Protein AF-A0A383ADQ6-F1 (afdb_monomer_lite)

Organism: NCBI:txid408172

Sequence (90 aa):
VIVWFPVERTVDREFNSEKECWDYYENDQLAEKKWGSQTLDHQGNRPDKNFHFKMDWNEYPIRTYKGKDKGFRSQIWLSCERKYPKIFNN

Foldseek 3Di:
DDDDDDDDDDDPDDDPDQVVVVCVCPVVVVVCVVQNAWDADPVRHHDDQPRPQDDPPDSRHWIWHADPDPDPVSIDTDGNDDPDDDPPDD

pLDDT: mean 82.68, std 15.56, range [38.09, 96.44]

Secondary structure (DSSP, 8-state):
---------------SSHHHHHHHHHGGGHHHHHH-EEPP-TTSPPP-TT-S-S-TT-SSPPEEEE-SSSSGGGEEEE----S-SSSS--

Structure (mmCIF, N/CA/C/O backbone):
data_AF-A0A383ADQ6-F1
#
_entry.id   AF-A0A383ADQ6-F1
#
loop_
_atom_site.group_PDB
_atom_site.id
_atom_site.type_symbol
_atom_site.label_atom_id
_atom_site.label_alt_id
_atom_site.label_comp_id
_atom_site.label_asym_id
_atom_site.label_entity_id
_atom_site.label_seq_id
_atom_site.pdbx_PDB_ins_code
_atom_site.Cartn_x
_atom_site.Cartn_y
_atom_site.Cartn_z
_atom_site.occupancy
_atom_site.B_iso_or_equiv
_atom_site.auth_seq_id
_atom_site.auth_comp_id
_atom_site.auth_asym_id
_atom_site.auth_atom_id
_atom_site.pdbx_PDB_model_num
ATOM 1 N N . VAL A 1 1 ? 23.224 19.322 -3.274 1.00 49.56 1 VAL A N 1
ATOM 2 C CA . VAL A 1 1 ? 22.045 18.525 -2.860 1.00 49.56 1 VAL A CA 1
ATOM 3 C C . VAL A 1 1 ? 20.979 18.714 -3.919 1.00 49.56 1 VAL A C 1
ATOM 5 O O . VAL A 1 1 ? 20.664 19.856 -4.221 1.00 49.56 1 VAL A O 1
ATOM 8 N N . ILE A 1 2 ? 20.504 17.634 -4.537 1.00 46.03 2 ILE A N 1
ATOM 9 C CA . ILE A 1 2 ? 19.386 17.680 -5.487 1.00 46.03 2 ILE A CA 1
ATOM 10 C C . ILE A 1 2 ? 18.148 17.252 -4.708 1.00 46.03 2 ILE A C 1
ATOM 12 O O . ILE A 1 2 ? 18.108 16.135 -4.197 1.00 46.03 2 ILE A O 1
ATOM 16 N N . VAL A 1 3 ? 17.162 18.137 -4.598 1.00 54.28 3 VAL A N 1
ATOM 17 C CA . VAL A 1 3 ? 15.828 17.773 -4.119 1.00 54.28 3 VAL A CA 1
ATOM 18 C C . VAL A 1 3 ? 15.046 17.342 -5.350 1.00 54.28 3 VAL A C 1
ATOM 20 O O . VAL A 1 3 ? 14.768 18.154 -6.231 1.00 54.28 3 VAL A O 1
ATOM 23 N N . TRP A 1 4 ? 14.759 16.048 -5.453 1.00 57.16 4 TRP A N 1
ATOM 24 C CA . TRP A 1 4 ? 13.783 15.573 -6.424 1.00 57.16 4 TRP A CA 1
ATOM 25 C C . TRP A 1 4 ? 12.392 16.058 -6.003 1.00 57.16 4 TRP A C 1
ATOM 27 O O . TRP A 1 4 ? 12.120 16.162 -4.811 1.00 57.16 4 TRP A O 1
ATOM 37 N N . PHE A 1 5 ? 11.587 16.416 -7.007 1.00 62.69 5 PHE A N 1
ATOM 38 C CA . PHE A 1 5 ? 10.241 17.002 -6.962 1.00 62.69 5 PHE A CA 1
ATOM 39 C C . PHE A 1 5 ? 9.409 16.719 -5.693 1.00 62.69 5 PHE A C 1
ATOM 41 O O . PHE A 1 5 ? 9.465 15.611 -5.160 1.00 62.69 5 PHE A O 1
ATOM 48 N N . PRO A 1 6 ? 8.582 17.682 -5.240 1.00 70.12 6 PRO A N 1
ATOM 49 C CA . PRO A 1 6 ? 7.769 17.513 -4.041 1.00 70.12 6 PRO A CA 1
ATOM 50 C C . PRO A 1 6 ? 6.877 16.270 -4.142 1.00 70.12 6 PRO A C 1
ATOM 52 O O . PRO A 1 6 ? 6.291 15.992 -5.188 1.00 70.12 6 PRO A O 1
ATOM 55 N N . VAL A 1 7 ? 6.774 15.530 -3.037 1.00 73.19 7 VAL A N 1
ATOM 56 C CA . VAL A 1 7 ? 5.836 14.412 -2.911 1.00 73.19 7 VAL A CA 1
ATOM 57 C C . VAL A 1 7 ? 4.418 14.981 -2.886 1.00 73.19 7 VAL A C 1
ATOM 59 O O . VAL A 1 7 ? 4.043 15.673 -1.940 1.00 73.19 7 VAL A O 1
ATOM 62 N N . GLU A 1 8 ? 3.623 14.685 -3.911 1.00 80.06 8 GLU A N 1
ATOM 63 C CA . GLU A 1 8 ? 2.197 15.018 -3.943 1.00 80.06 8 GLU A CA 1
ATOM 64 C C . GLU A 1 8 ? 1.422 13.995 -3.100 1.00 80.06 8 GLU A C 1
ATOM 66 O O . GLU A 1 8 ? 1.315 12.822 -3.460 1.00 80.06 8 GLU A O 1
ATOM 71 N N . ARG A 1 9 ? 0.899 14.426 -1.945 1.00 82.56 9 ARG A N 1
ATOM 72 C CA . ARG A 1 9 ? 0.080 13.583 -1.061 1.00 82.56 9 ARG A CA 1
ATOM 73 C C . ARG A 1 9 ? -1.393 13.802 -1.371 1.00 82.56 9 ARG A C 1
ATOM 75 O O . ARG A 1 9 ? -1.872 14.931 -1.346 1.00 82.56 9 ARG A O 1
ATOM 82 N N . THR A 1 10 ? -2.110 12.717 -1.630 1.00 86.19 10 THR A N 1
ATOM 83 C CA . THR A 1 10 ? -3.549 12.736 -1.905 1.00 86.19 10 THR A CA 1
ATOM 84 C C . THR A 1 10 ? -4.249 11.667 -1.076 1.00 86.19 10 THR A C 1
ATOM 86 O O . THR A 1 10 ? -3.675 10.619 -0.783 1.00 86.19 10 THR A O 1
ATOM 89 N N . VAL A 1 11 ? -5.487 11.948 -0.670 1.00 90.06 11 VAL A N 1
ATOM 90 C CA . VAL A 1 11 ? -6.347 10.971 0.005 1.00 90.06 11 VAL A CA 1
ATOM 91 C 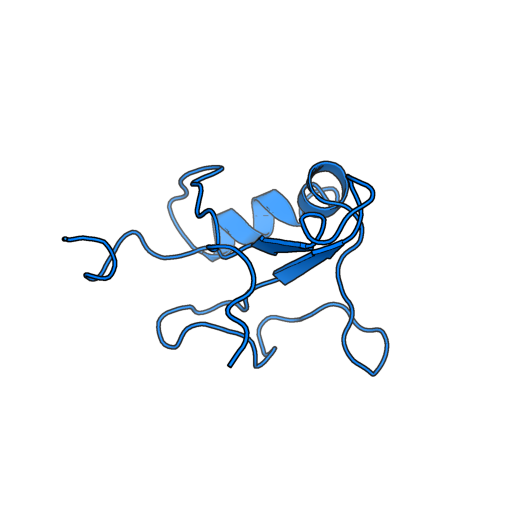C . VAL A 1 11 ? -7.174 10.269 -1.066 1.00 90.06 11 VAL A C 1
ATOM 93 O O . VAL A 1 11 ? -8.0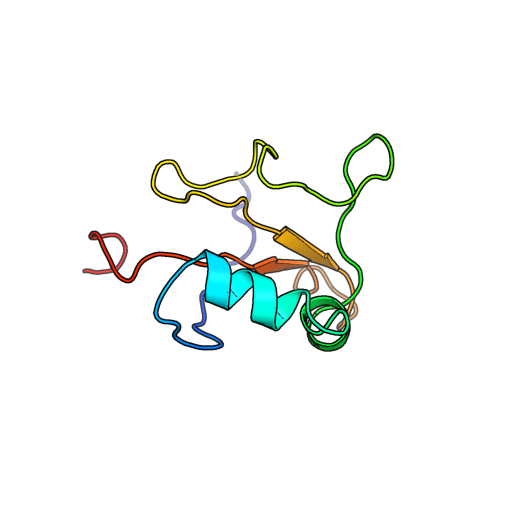36 10.895 -1.675 1.00 90.06 11 VAL A O 1
ATOM 96 N N . ASP A 1 12 ? -6.918 8.980 -1.302 1.00 92.00 12 ASP A N 1
ATOM 97 C CA . ASP A 1 12 ? -7.745 8.178 -2.219 1.00 92.00 12 ASP A CA 1
ATOM 98 C C . ASP A 1 12 ? -9.108 7.846 -1.591 1.00 92.00 12 ASP A C 1
ATOM 100 O O . ASP A 1 12 ? -10.138 7.943 -2.257 1.00 92.00 12 ASP A O 1
ATOM 104 N N . ARG A 1 13 ? -9.119 7.470 -0.300 1.00 93.38 13 ARG A N 1
ATOM 105 C CA . ARG A 1 13 ? -10.325 7.069 0.438 1.00 93.38 13 ARG A CA 1
ATOM 106 C C . ARG A 1 13 ? -10.112 7.085 1.957 1.00 93.38 13 ARG A C 1
ATOM 108 O O . ARG A 1 13 ? -9.026 6.757 2.428 1.00 93.38 13 ARG A O 1
ATOM 115 N N . GLU A 1 14 ? -11.163 7.414 2.712 1.00 93.56 14 GLU A N 1
ATOM 116 C CA . GLU A 1 14 ? -11.203 7.277 4.177 1.00 93.56 14 GLU A CA 1
ATOM 117 C C . GLU A 1 14 ? -11.807 5.922 4.604 1.00 93.56 14 GLU A C 1
ATOM 119 O O . GLU A 1 14 ? -12.715 5.401 3.951 1.00 93.56 14 GLU A O 1
ATOM 124 N N . PHE A 1 15 ? -11.307 5.370 5.714 1.00 94.25 15 PHE A N 1
ATOM 125 C CA . PHE A 1 15 ? -11.717 4.085 6.299 1.00 94.25 15 PHE A CA 1
ATOM 126 C C . PHE A 1 15 ? -11.829 4.200 7.824 1.00 94.25 15 PHE A C 1
ATOM 128 O O . PHE A 1 15 ? -11.280 5.133 8.414 1.00 94.25 15 PHE A O 1
ATOM 135 N N . ASN A 1 16 ? -12.483 3.232 8.475 1.00 93.62 16 ASN A N 1
ATOM 136 C CA . ASN A 1 16 ? -12.633 3.234 9.935 1.00 93.62 16 ASN A CA 1
ATOM 137 C C . ASN A 1 16 ? -11.431 2.609 10.661 1.00 93.62 16 ASN A C 1
ATOM 139 O O . ASN A 1 16 ? -11.267 2.808 11.864 1.00 93.62 16 ASN A O 1
ATOM 143 N N . SER A 1 17 ? -10.584 1.846 9.959 1.00 92.56 17 SER A N 1
ATOM 144 C CA . SER A 1 17 ? -9.358 1.258 10.516 1.00 92.56 17 SER A CA 1
ATOM 145 C C . SER A 1 17 ? -8.279 1.026 9.453 1.00 92.56 17 SER A C 1
ATOM 147 O O . SER A 1 17 ? -8.578 0.915 8.262 1.00 92.56 17 SER A O 1
ATOM 149 N N . GLU A 1 18 ? -7.019 0.892 9.885 1.00 91.75 18 GLU A N 1
ATOM 150 C CA . GLU A 1 18 ? -5.907 0.532 8.989 1.00 91.75 18 GLU A CA 1
ATOM 151 C C . GLU A 1 18 ? -6.130 -0.838 8.339 1.00 91.75 18 GLU A C 1
ATOM 153 O O . GLU A 1 18 ? -5.864 -1.007 7.151 1.00 91.75 18 GLU A O 1
ATOM 158 N N . LYS A 1 19 ? -6.667 -1.802 9.099 1.00 93.25 19 LYS A N 1
ATOM 159 C CA . LYS A 1 19 ? -6.971 -3.141 8.590 1.00 93.25 19 LYS A CA 1
ATOM 160 C C . LYS A 1 19 ? -7.996 -3.087 7.457 1.00 93.25 19 LYS A C 1
ATOM 162 O O . LYS A 1 19 ? -7.761 -3.684 6.416 1.00 93.25 19 LYS A O 1
ATOM 167 N N . GLU A 1 20 ? -9.098 -2.362 7.646 1.00 95.44 20 GLU A N 1
ATOM 168 C CA . GLU A 1 20 ? -10.144 -2.212 6.623 1.00 95.44 20 GLU A CA 1
ATOM 169 C C . GLU A 1 20 ? -9.587 -1.581 5.337 1.00 95.44 20 GLU A C 1
ATOM 171 O O . GLU A 1 20 ? -9.891 -2.034 4.236 1.00 95.44 20 GLU A O 1
ATOM 176 N N . CYS A 1 21 ? -8.721 -0.576 5.481 1.00 95.19 21 CYS A N 1
ATOM 177 C CA . CYS A 1 21 ? -8.029 0.045 4.358 1.00 95.19 21 CYS A CA 1
ATOM 178 C C . CYS A 1 21 ? -7.160 -0.965 3.587 1.00 95.19 21 CYS A C 1
ATOM 180 O O . CYS A 1 21 ? -7.262 -1.053 2.363 1.00 95.19 21 CYS A O 1
ATOM 182 N N . TRP A 1 22 ? -6.349 -1.772 4.280 1.00 94.06 22 TRP A N 1
ATOM 183 C CA . TRP A 1 22 ? -5.528 -2.791 3.620 1.00 94.06 22 TRP A CA 1
ATOM 184 C C . TRP A 1 22 ? -6.354 -3.907 2.997 1.00 94.06 22 TRP A C 1
ATOM 186 O O . TRP A 1 22 ? -6.098 -4.264 1.851 1.00 94.06 22 TRP A O 1
ATOM 196 N N . ASP A 1 23 ? -7.364 -4.416 3.702 1.00 95.00 23 ASP A N 1
ATOM 197 C CA . ASP A 1 23 ? -8.268 -5.435 3.169 1.00 95.00 23 ASP A CA 1
ATOM 198 C C . ASP A 1 23 ? -8.912 -4.948 1.857 1.00 95.00 23 ASP A C 1
ATOM 200 O O . ASP A 1 23 ? -8.973 -5.699 0.888 1.00 95.00 23 ASP A O 1
ATOM 204 N N . TYR A 1 24 ? -9.323 -3.676 1.783 1.00 96.44 24 TYR A N 1
ATOM 205 C CA . TYR A 1 24 ? -9.912 -3.087 0.577 1.00 96.44 24 TYR A CA 1
ATOM 206 C C . TYR A 1 24 ? -8.955 -3.068 -0.624 1.00 96.44 24 TYR A C 1
ATOM 208 O O . TYR A 1 24 ? -9.364 -3.373 -1.745 1.00 96.44 24 TYR A O 1
ATOM 216 N N . TYR A 1 25 ? -7.691 -2.700 -0.412 1.00 95.50 25 TYR A N 1
ATOM 217 C CA . TYR A 1 25 ? -6.706 -2.589 -1.492 1.00 95.50 25 TYR A CA 1
ATOM 218 C C . TYR A 1 25 ? -6.077 -3.920 -1.905 1.00 95.50 25 TYR A C 1
ATOM 220 O O . TYR A 1 25 ? -5.684 -4.071 -3.066 1.00 95.50 25 TYR A O 1
ATOM 228 N N . GLU A 1 26 ? -5.987 -4.870 -0.976 1.00 92.38 26 GLU A N 1
ATOM 229 C CA . GLU A 1 26 ? -5.513 -6.226 -1.250 1.00 92.38 26 GLU A CA 1
ATOM 230 C C . GLU A 1 26 ? -6.598 -7.098 -1.877 1.00 92.38 26 GLU A C 1
ATOM 232 O O . GLU A 1 26 ? -6.274 -8.007 -2.647 1.00 92.38 26 GLU A O 1
ATOM 237 N N . ASN A 1 27 ? -7.875 -6.806 -1.606 1.00 95.00 27 ASN A N 1
ATOM 238 C CA . ASN A 1 27 ? -8.979 -7.502 -2.247 1.00 95.00 27 ASN A CA 1
ATOM 239 C C . ASN A 1 27 ? -8.890 -7.353 -3.772 1.00 95.00 27 ASN A C 1
ATOM 241 O O . ASN A 1 27 ? -8.795 -6.247 -4.309 1.00 95.00 27 ASN A O 1
ATOM 245 N N . ASP A 1 28 ? -8.881 -8.492 -4.466 1.00 92.94 28 ASP A N 1
ATOM 246 C CA . ASP A 1 28 ? -8.691 -8.588 -5.914 1.00 92.94 28 ASP A CA 1
ATOM 247 C C . ASP A 1 28 ? -7.482 -7.802 -6.460 1.00 92.94 28 ASP A C 1
ATOM 249 O O . ASP A 1 28 ? -7.505 -7.368 -7.619 1.00 92.94 28 ASP A O 1
ATOM 253 N N . GLN A 1 29 ? -6.438 -7.596 -5.644 1.00 92.00 29 GLN A N 1
ATOM 254 C CA . GLN A 1 29 ? -5.244 -6.813 -5.996 1.00 92.00 29 GLN A CA 1
ATOM 255 C C . GLN A 1 29 ? -5.590 -5.416 -6.546 1.00 92.00 29 GLN A C 1
ATOM 257 O O . GLN A 1 29 ? -5.002 -4.936 -7.522 1.00 92.00 29 GLN A O 1
ATOM 262 N N . LEU A 1 30 ? -6.582 -4.753 -5.943 1.00 94.56 30 LEU A N 1
ATOM 263 C CA . LEU A 1 30 ? -7.078 -3.456 -6.397 1.00 94.56 30 LEU A CA 1
ATOM 264 C C . LEU A 1 30 ? -5.973 -2.396 -6.474 1.00 94.56 30 LEU A C 1
ATOM 266 O O . LEU A 1 30 ? -5.928 -1.640 -7.446 1.00 94.56 30 LEU A O 1
ATOM 270 N N . ALA A 1 31 ? -5.071 -2.342 -5.492 1.00 92.50 31 ALA A N 1
ATOM 271 C CA . ALA A 1 31 ? -3.962 -1.394 -5.526 1.00 92.50 31 ALA A CA 1
ATOM 272 C C . ALA A 1 31 ? -3.045 -1.607 -6.738 1.00 92.50 31 ALA A C 1
ATOM 274 O O . ALA A 1 31 ? -2.639 -0.632 -7.369 1.00 92.50 31 ALA A O 1
ATOM 275 N N . GLU A 1 32 ? -2.794 -2.858 -7.132 1.00 92.31 32 GLU A N 1
ATOM 276 C CA . GLU A 1 32 ? -1.958 -3.137 -8.300 1.00 92.31 32 GLU A CA 1
ATOM 277 C C . GLU A 1 32 ? -2.655 -2.760 -9.610 1.00 92.31 32 GLU A C 1
ATOM 279 O O . GLU A 1 32 ? -2.049 -2.180 -10.512 1.00 92.31 32 GLU A O 1
ATOM 284 N N . LYS A 1 33 ? -3.973 -2.978 -9.690 1.00 91.88 33 LYS A N 1
ATOM 285 C CA . LYS A 1 33 ? -4.801 -2.495 -10.808 1.00 91.88 33 LYS A CA 1
ATOM 286 C C . LYS A 1 33 ? -4.820 -0.964 -10.892 1.00 91.88 33 LYS A C 1
ATOM 288 O O . LYS A 1 33 ? -4.874 -0.399 -11.988 1.00 91.88 33 LYS A O 1
ATOM 293 N N . LYS A 1 34 ? -4.792 -0.273 -9.747 1.00 90.06 34 LYS A N 1
ATOM 294 C CA . LYS A 1 34 ? -4.803 1.195 -9.682 1.00 90.06 34 LYS A CA 1
ATOM 295 C C . LYS A 1 34 ? -3.445 1.812 -10.007 1.00 90.06 34 LYS A C 1
ATOM 297 O O . LYS A 1 34 ? -3.419 2.778 -10.773 1.00 90.06 34 LYS A O 1
ATOM 302 N N . TRP A 1 35 ? -2.359 1.270 -9.455 1.00 89.56 35 TRP A N 1
ATOM 303 C CA . TRP A 1 35 ? -1.050 1.934 -9.381 1.00 89.56 35 TRP A CA 1
ATOM 304 C C . TRP A 1 35 ? 0.124 1.135 -9.972 1.00 89.56 35 TRP A C 1
ATOM 306 O O . TRP A 1 35 ? 1.248 1.636 -9.990 1.00 89.56 35 TRP A O 1
ATOM 316 N N . GLY A 1 36 ? -0.124 -0.058 -10.516 1.00 90.75 36 GLY A N 1
ATOM 317 C CA . GLY A 1 36 ? 0.889 -0.910 -11.143 1.00 90.75 36 GLY A CA 1
ATOM 318 C C . GLY A 1 36 ? 1.441 -1.980 -10.201 1.00 90.75 36 GLY A C 1
ATOM 319 O O . GLY A 1 36 ? 0.868 -2.271 -9.162 1.00 90.75 36 GLY A O 1
ATOM 320 N N . SER A 1 37 ? 2.561 -2.5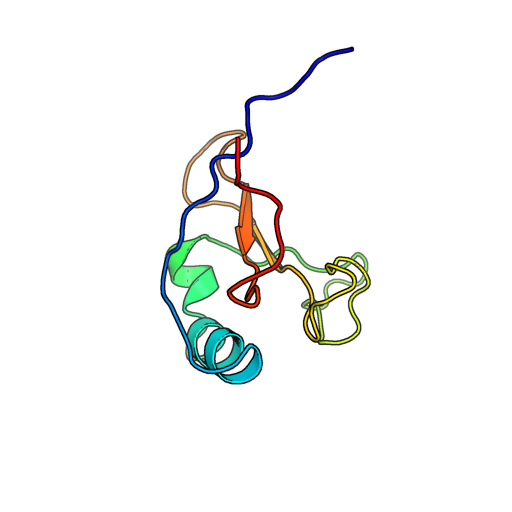99 -10.548 1.00 91.94 37 SER A N 1
ATOM 321 C CA . SER A 1 37 ? 3.089 -3.750 -9.812 1.00 91.94 37 SER A CA 1
ATOM 322 C C . SER A 1 37 ? 3.575 -3.380 -8.410 1.00 91.94 37 SER A C 1
ATOM 324 O O . SER A 1 37 ? 4.303 -2.395 -8.237 1.00 91.94 37 SER A O 1
ATOM 326 N N . GLN A 1 38 ? 3.239 -4.205 -7.415 1.00 93.88 38 GLN A N 1
ATOM 327 C CA . GLN A 1 38 ? 3.796 -4.096 -6.069 1.00 93.88 38 GLN A CA 1
ATOM 328 C C . GLN A 1 38 ? 5.319 -4.277 -6.110 1.00 93.88 38 GLN A C 1
ATOM 330 O O . GLN A 1 38 ? 5.844 -5.223 -6.697 1.00 93.88 38 GLN A O 1
ATOM 335 N N . THR A 1 39 ? 6.045 -3.386 -5.439 1.00 92.94 39 THR A N 1
ATOM 336 C CA . THR A 1 39 ? 7.477 -3.574 -5.197 1.00 92.94 39 THR A CA 1
ATOM 337 C C . THR A 1 39 ? 7.656 -4.671 -4.158 1.00 92.94 39 THR A C 1
ATOM 339 O O . THR A 1 39 ? 7.090 -4.589 -3.064 1.00 92.94 39 THR A O 1
ATOM 342 N N . LEU A 1 40 ? 8.430 -5.686 -4.527 1.00 94.12 40 LEU A N 1
ATOM 343 C CA . LEU A 1 40 ? 8.778 -6.820 -3.680 1.00 94.12 40 LEU A CA 1
ATOM 344 C C . LEU A 1 40 ? 10.015 -6.498 -2.832 1.00 94.12 40 LEU A C 1
ATOM 346 O O . LEU A 1 40 ? 10.770 -5.572 -3.148 1.00 94.12 40 LEU A O 1
ATOM 350 N N . ASP A 1 41 ? 10.216 -7.260 -1.761 1.00 90.06 41 ASP A N 1
ATOM 351 C CA . ASP A 1 41 ? 11.464 -7.239 -1.003 1.00 90.06 41 ASP A CA 1
ATOM 352 C C . ASP A 1 41 ? 12.632 -7.824 -1.825 1.00 90.06 41 ASP A C 1
ATOM 354 O O . ASP A 1 41 ? 12.474 -8.267 -2.967 1.00 90.06 41 ASP A O 1
ATOM 358 N N . HIS A 1 42 ? 13.838 -7.819 -1.253 1.00 90.06 42 HIS A N 1
ATOM 359 C CA . HIS A 1 42 ? 15.020 -8.326 -1.952 1.00 90.06 42 HIS A CA 1
ATOM 360 C C . HIS A 1 42 ? 15.006 -9.850 -2.163 1.00 90.06 42 HIS A C 1
ATOM 362 O O . HIS A 1 42 ? 15.802 -10.355 -2.953 1.00 90.06 42 HIS A O 1
ATOM 368 N N . GLN A 1 43 ? 14.121 -10.573 -1.475 1.00 93.50 43 GLN A N 1
ATOM 369 C CA . GLN A 1 43 ? 13.884 -12.002 -1.648 1.00 93.50 43 GLN A CA 1
ATOM 370 C C . GLN A 1 43 ? 12.729 -12.303 -2.615 1.00 93.50 43 GLN A C 1
ATOM 372 O O . GLN A 1 43 ? 12.447 -13.471 -2.875 1.00 93.50 43 GLN A O 1
ATOM 377 N N . GLY A 1 44 ? 12.075 -11.282 -3.174 1.00 94.19 44 GLY A N 1
ATOM 378 C CA . GLY A 1 44 ? 10.943 -11.448 -4.080 1.00 94.19 44 GLY A CA 1
ATOM 379 C C . GLY A 1 44 ? 9.605 -11.704 -3.381 1.00 94.19 44 GLY A C 1
ATOM 380 O O . GLY A 1 44 ? 8.657 -12.127 -4.041 1.00 94.19 44 GLY A O 1
ATOM 381 N N . ASN A 1 45 ? 9.483 -11.433 -2.080 1.00 93.19 45 ASN A N 1
ATOM 382 C CA . ASN A 1 45 ? 8.212 -11.526 -1.364 1.00 93.19 45 ASN A CA 1
ATOM 383 C C . ASN A 1 45 ? 7.478 -10.185 -1.344 1.00 93.19 45 ASN A C 1
ATOM 385 O O . ASN A 1 45 ? 8.070 -9.104 -1.410 1.00 93.19 45 ASN A O 1
ATOM 389 N N . ARG A 1 46 ? 6.151 -10.249 -1.217 1.00 91.69 46 ARG A N 1
ATOM 390 C CA . ARG A 1 46 ? 5.335 -9.056 -0.965 1.00 91.69 46 ARG A CA 1
ATOM 391 C C . ARG A 1 46 ? 5.589 -8.565 0.467 1.00 91.69 46 ARG A C 1
ATOM 393 O O . ARG A 1 46 ? 5.689 -9.405 1.360 1.00 91.69 46 ARG A O 1
ATOM 400 N N . PRO A 1 47 ? 5.633 -7.241 0.706 1.00 91.62 47 PRO A N 1
ATOM 401 C CA . PRO A 1 47 ? 5.712 -6.698 2.056 1.00 91.62 47 PRO A CA 1
ATOM 402 C C . PRO A 1 47 ? 4.573 -7.224 2.935 1.00 91.62 47 PRO A C 1
ATOM 404 O O . PRO A 1 47 ? 3.396 -7.043 2.615 1.00 91.62 47 PRO A O 1
ATOM 407 N N . ASP A 1 48 ? 4.929 -7.875 4.038 1.00 89.25 48 ASP A N 1
ATOM 408 C CA . ASP A 1 48 ? 3.986 -8.324 5.056 1.00 89.25 48 ASP A CA 1
ATOM 409 C C . ASP A 1 48 ? 3.804 -7.253 6.142 1.00 89.25 48 ASP A C 1
ATOM 411 O O . ASP A 1 48 ? 4.430 -6.196 6.115 1.00 89.25 48 ASP A O 1
ATOM 415 N N . LYS A 1 49 ? 2.965 -7.522 7.144 1.00 87.31 49 LYS A N 1
ATOM 416 C CA . LYS A 1 49 ? 2.724 -6.590 8.259 1.00 87.31 49 LYS A CA 1
ATOM 417 C C . LYS A 1 49 ? 4.004 -6.193 9.022 1.00 87.31 49 LYS A C 1
ATOM 419 O O . LYS A 1 49 ? 4.039 -5.130 9.636 1.00 87.31 49 LYS A O 1
ATOM 424 N N . ASN A 1 50 ? 5.043 -7.026 8.992 1.00 88.62 50 ASN A N 1
ATOM 425 C CA . ASN A 1 50 ? 6.292 -6.812 9.719 1.00 88.62 50 ASN A CA 1
ATOM 426 C C . ASN A 1 50 ? 7.334 -6.043 8.900 1.00 88.62 50 ASN A C 1
ATOM 428 O O . ASN A 1 50 ? 8.436 -5.792 9.394 1.00 88.62 50 ASN A O 1
ATOM 432 N N . PHE A 1 51 ? 7.007 -5.649 7.669 1.00 91.44 51 PHE A N 1
ATOM 433 C CA . PHE A 1 51 ? 7.921 -4.894 6.834 1.00 91.44 51 PHE A CA 1
ATOM 434 C C . PHE A 1 51 ? 8.315 -3.568 7.505 1.00 91.44 51 PHE A C 1
ATOM 436 O O . PHE A 1 51 ? 7.485 -2.807 8.002 1.00 91.44 51 PHE A O 1
ATOM 443 N N . HIS A 1 52 ? 9.619 -3.299 7.530 1.00 89.38 52 HIS A N 1
ATOM 444 C CA . HIS A 1 52 ? 10.210 -2.203 8.302 1.00 89.38 52 HIS A CA 1
ATOM 445 C C . HIS A 1 52 ? 9.841 -0.807 7.781 1.00 89.38 52 HIS A C 1
ATOM 447 O O . HIS A 1 52 ? 9.912 0.162 8.532 1.00 89.38 52 HIS A O 1
ATOM 453 N N . PHE A 1 53 ? 9.469 -0.683 6.503 1.00 91.69 53 PHE A N 1
ATOM 454 C CA . PHE A 1 53 ? 9.107 0.596 5.898 1.00 91.69 53 PHE A CA 1
ATOM 455 C C . PHE A 1 53 ? 7.690 1.000 6.317 1.00 91.69 53 PHE A C 1
ATOM 457 O O . PHE A 1 53 ? 6.713 0.769 5.605 1.00 91.69 53 PHE A O 1
ATOM 464 N N . LYS A 1 54 ? 7.577 1.574 7.514 1.00 88.88 54 LYS A N 1
ATOM 465 C CA . LYS A 1 54 ? 6.323 2.006 8.132 1.00 88.88 54 LYS A CA 1
ATOM 466 C C . LYS A 1 54 ? 6.527 3.293 8.924 1.00 88.88 54 LYS A C 1
ATOM 468 O O . LYS A 1 54 ? 7.646 3.604 9.318 1.00 88.88 54 LYS A O 1
ATOM 473 N N . MET A 1 55 ? 5.442 4.020 9.168 1.00 85.44 55 MET A N 1
ATOM 474 C CA . MET A 1 55 ? 5.455 5.127 10.128 1.00 85.44 55 MET A CA 1
ATOM 475 C C . MET A 1 55 ? 5.358 4.577 11.555 1.00 85.44 55 MET A C 1
ATOM 477 O O . MET A 1 55 ? 4.683 3.570 11.768 1.00 85.44 55 MET A O 1
ATOM 481 N N . ASP A 1 56 ? 5.955 5.263 12.531 1.00 84.62 56 ASP A N 1
ATOM 482 C CA . ASP A 1 56 ? 5.988 4.821 13.938 1.00 84.62 56 ASP A CA 1
ATOM 483 C C . ASP A 1 56 ? 4.594 4.614 14.554 1.00 84.62 56 ASP A C 1
ATOM 485 O O . ASP A 1 56 ? 4.413 3.792 15.449 1.00 84.62 56 ASP A O 1
ATOM 489 N N . TRP A 1 57 ? 3.596 5.354 14.068 1.00 85.25 57 TRP A N 1
ATOM 490 C CA . TRP A 1 57 ? 2.211 5.294 14.542 1.00 85.25 57 TRP A CA 1
ATOM 491 C C . TRP A 1 57 ? 1.294 4.386 13.709 1.00 85.25 57 TRP A C 1
ATOM 493 O O . TRP A 1 57 ? 0.107 4.294 14.029 1.00 85.25 57 TRP A O 1
ATOM 503 N N . ASN A 1 58 ? 1.814 3.728 12.666 1.00 86.44 58 ASN A N 1
ATOM 504 C CA . ASN A 1 58 ? 1.048 2.796 11.841 1.00 86.44 58 ASN A CA 1
ATOM 505 C C . ASN A 1 58 ? 1.311 1.348 12.275 1.00 86.44 58 ASN A C 1
ATOM 507 O O . ASN A 1 58 ? 2.440 0.937 12.555 1.00 86.44 58 ASN A O 1
ATOM 511 N N . GLU A 1 59 ? 0.253 0.547 12.284 1.00 90.56 59 GLU A N 1
ATOM 512 C CA . GLU A 1 59 ? 0.328 -0.889 12.536 1.00 90.56 59 GLU A CA 1
ATOM 513 C C . GLU A 1 59 ? 0.832 -1.655 11.301 1.00 90.56 59 GLU A C 1
ATOM 515 O O . GLU A 1 59 ? 1.486 -2.691 11.436 1.00 90.56 59 GLU A O 1
ATOM 520 N N . TYR A 1 60 ? 0.561 -1.126 10.107 1.00 92.06 60 TYR A N 1
ATOM 521 C CA . TYR A 1 60 ? 0.906 -1.731 8.822 1.00 92.06 60 TYR A CA 1
ATOM 522 C C . TYR A 1 60 ? 1.939 -0.902 8.038 1.00 92.06 60 TYR A C 1
ATOM 524 O O . TYR A 1 60 ? 1.987 0.327 8.174 1.00 92.06 60 TYR A O 1
ATOM 532 N N . PRO A 1 61 ? 2.758 -1.541 7.184 1.00 9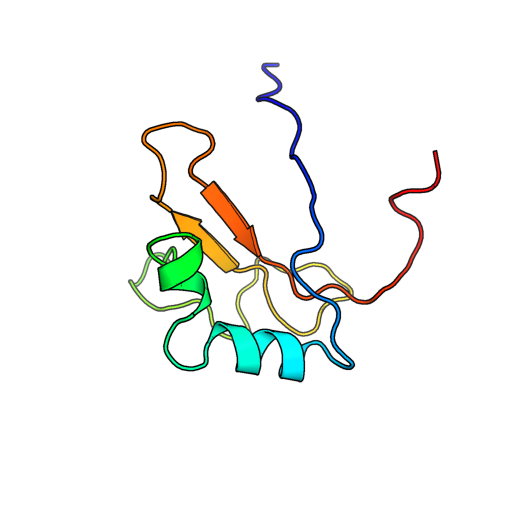3.19 61 PRO A N 1
ATOM 533 C CA . PRO A 1 61 ? 3.778 -0.846 6.407 1.00 93.19 61 PR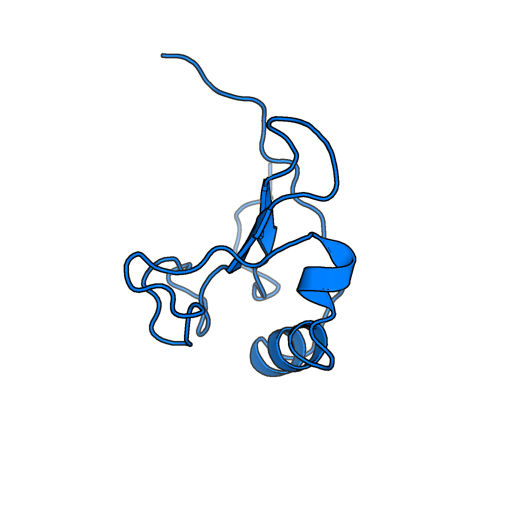O A CA 1
ATOM 534 C C . PRO A 1 61 ? 3.209 -0.026 5.258 1.00 93.19 61 PRO A C 1
ATOM 536 O O . PRO A 1 61 ? 2.114 -0.275 4.764 1.00 93.19 61 PRO A O 1
ATOM 539 N N . ILE A 1 62 ? 4.016 0.910 4.773 1.00 93.38 62 ILE A N 1
ATOM 540 C CA . ILE A 1 62 ? 3.789 1.588 3.502 1.00 93.38 62 ILE A CA 1
ATOM 541 C C . ILE A 1 62 ? 4.097 0.597 2.377 1.00 93.38 62 ILE A C 1
ATOM 543 O O . ILE A 1 62 ? 5.162 -0.027 2.351 1.00 93.38 62 ILE A O 1
ATOM 547 N N . ARG A 1 63 ? 3.191 0.481 1.405 1.00 93.50 63 ARG A N 1
ATOM 548 C CA . ARG A 1 63 ? 3.424 -0.307 0.190 1.00 93.50 63 ARG A CA 1
ATOM 549 C C . ARG A 1 63 ? 3.792 0.598 -0.968 1.00 93.50 63 ARG A C 1
ATOM 551 O O . ARG A 1 63 ? 3.199 1.658 -1.147 1.00 93.50 63 ARG A O 1
ATOM 558 N N . THR A 1 64 ? 4.770 0.176 -1.765 1.00 93.00 64 THR A N 1
ATOM 559 C CA . THR A 1 64 ? 5.210 0.940 -2.934 1.00 93.00 64 THR A CA 1
ATOM 560 C C . THR A 1 64 ? 4.862 0.221 -4.230 1.00 93.00 64 THR A C 1
ATOM 562 O O . THR A 1 64 ? 5.128 -0.970 -4.374 1.00 93.00 64 THR A O 1
ATOM 565 N N . TYR A 1 65 ? 4.298 0.950 -5.187 1.00 92.06 65 TYR A N 1
ATOM 566 C CA . TYR A 1 65 ? 3.859 0.428 -6.482 1.00 92.06 65 TYR A CA 1
ATOM 567 C C . TYR A 1 65 ? 4.609 1.112 -7.621 1.00 92.06 65 TYR A C 1
ATOM 569 O O . TYR A 1 65 ? 5.038 2.261 -7.480 1.00 92.06 65 TYR A O 1
ATOM 577 N N . LYS A 1 66 ? 4.784 0.397 -8.736 1.00 88.62 66 LYS A N 1
ATOM 578 C CA . LYS A 1 66 ? 5.473 0.874 -9.939 1.00 88.62 66 LYS A CA 1
ATOM 579 C C . LYS A 1 66 ? 4.624 0.622 -11.181 1.00 88.62 66 LYS A C 1
ATOM 581 O O . LYS A 1 66 ? 4.227 -0.510 -11.436 1.00 88.62 66 LYS A O 1
ATOM 586 N N . GLY A 1 67 ? 4.499 1.633 -12.037 1.00 73.38 67 GLY A N 1
ATOM 587 C CA . GLY A 1 67 ? 4.324 1.374 -13.469 1.00 73.38 67 GLY A CA 1
ATOM 588 C C . GLY A 1 67 ? 2.922 1.529 -14.044 1.00 73.38 67 GLY A C 1
ATOM 589 O O . GLY A 1 67 ? 2.512 0.691 -14.843 1.00 73.38 67 GLY A O 1
ATOM 590 N N . LYS A 1 68 ? 2.228 2.631 -13.740 1.00 64.81 68 LYS A N 1
ATOM 591 C CA . LYS A 1 68 ? 1.116 3.063 -14.602 1.00 64.81 68 LYS A CA 1
ATOM 592 C C . LYS A 1 68 ? 1.529 4.066 -15.684 1.00 64.81 68 LYS A C 1
ATOM 594 O O . LYS A 1 68 ? 1.102 3.913 -16.822 1.00 64.81 68 LYS A O 1
ATOM 599 N N . ASP A 1 69 ? 2.439 4.991 -15.375 1.00 64.38 69 ASP A N 1
ATOM 600 C CA . ASP A 1 69 ? 2.965 5.968 -16.340 1.00 64.38 69 ASP A CA 1
ATOM 601 C C . ASP A 1 69 ? 4.472 5.796 -16.575 1.00 64.38 69 ASP A C 1
ATOM 603 O O . ASP A 1 69 ? 5.222 5.415 -15.678 1.00 64.38 69 ASP A O 1
ATOM 607 N N . LYS A 1 70 ? 4.950 6.076 -17.794 1.00 52.50 70 LYS A N 1
ATOM 608 C CA . LYS A 1 70 ? 6.386 6.043 -18.119 1.00 52.50 70 LYS A CA 1
ATOM 609 C C . LYS A 1 70 ? 7.072 7.289 -17.544 1.00 52.50 70 LYS A C 1
ATOM 611 O O . LYS A 1 70 ? 7.128 8.321 -18.202 1.00 52.50 70 LYS A O 1
ATOM 616 N N . GLY A 1 71 ? 7.601 7.210 -16.322 1.00 60.34 71 GLY A N 1
ATOM 617 C CA . GLY A 1 71 ? 8.411 8.291 -15.749 1.00 60.34 71 GLY A CA 1
ATOM 618 C C . GLY A 1 71 ? 8.760 8.127 -14.270 1.00 60.34 71 GLY A C 1
ATOM 619 O O . GLY A 1 71 ? 8.308 7.204 -13.600 1.00 60.34 71 GLY A O 1
ATOM 620 N N . PHE A 1 72 ? 9.549 9.059 -13.734 1.00 55.66 72 PHE A N 1
ATOM 621 C CA . PHE A 1 72 ? 9.954 9.099 -12.318 1.00 55.66 72 PHE A CA 1
ATOM 622 C C . PHE A 1 72 ? 8.784 9.335 -11.341 1.00 55.66 72 PHE A C 1
ATOM 624 O O . PHE A 1 72 ? 8.922 9.080 -10.151 1.00 55.66 72 PHE A O 1
ATOM 631 N N . ARG A 1 73 ? 7.621 9.783 -11.839 1.00 61.91 73 ARG A N 1
ATOM 632 C CA . ARG A 1 73 ? 6.361 9.908 -11.078 1.00 61.91 73 ARG A CA 1
ATOM 633 C C . ARG A 1 73 ? 5.550 8.607 -11.010 1.00 61.91 73 ARG A C 1
ATOM 635 O O . ARG A 1 73 ? 4.461 8.591 -10.458 1.00 61.91 73 ARG A O 1
ATOM 642 N N . SER A 1 74 ? 6.064 7.518 -11.580 1.00 74.31 74 SER A N 1
ATOM 643 C CA . SER A 1 74 ? 5.386 6.215 -11.608 1.00 74.31 74 SER A CA 1
ATOM 644 C C . SER A 1 74 ? 5.418 5.461 -10.283 1.00 74.31 74 SER A C 1
ATOM 646 O O . SER A 1 74 ? 4.808 4.395 -10.184 1.00 74.31 74 SER A O 1
ATOM 648 N N . GLN A 1 75 ? 6.155 5.980 -9.296 1.00 85.62 75 GLN A N 1
ATOM 649 C CA . GLN A 1 75 ? 6.249 5.377 -7.982 1.00 85.62 75 GLN A CA 1
ATOM 650 C C . GLN A 1 75 ? 5.168 5.947 -7.069 1.00 85.62 75 GLN A C 1
ATOM 652 O O . GLN A 1 75 ? 5.171 7.133 -6.750 1.00 85.62 75 GLN A O 1
ATOM 657 N N . ILE A 1 76 ? 4.273 5.074 -6.621 1.00 89.69 76 ILE A N 1
ATOM 658 C CA . ILE A 1 76 ? 3.210 5.413 -5.676 1.00 89.69 76 ILE A CA 1
ATOM 659 C C . ILE A 1 76 ? 3.546 4.805 -4.326 1.00 89.69 76 ILE A C 1
ATOM 661 O O . ILE A 1 76 ? 3.952 3.645 -4.249 1.00 89.69 76 ILE A O 1
ATOM 665 N N . TRP A 1 77 ? 3.396 5.591 -3.264 1.00 90.69 77 TRP A N 1
ATOM 666 C CA . TRP A 1 77 ? 3.498 5.129 -1.885 1.00 90.69 77 TRP A CA 1
ATOM 667 C C . TRP A 1 77 ? 2.093 5.141 -1.294 1.00 90.69 77 TRP A C 1
ATOM 669 O O . TRP A 1 77 ? 1.484 6.200 -1.165 1.00 90.69 77 TRP A O 1
ATOM 679 N N . LEU A 1 78 ? 1.575 3.961 -0.970 1.00 92.69 78 LEU A N 1
ATOM 680 C CA . LEU A 1 78 ? 0.275 3.791 -0.340 1.00 92.69 78 LEU A CA 1
ATOM 681 C C . LEU A 1 78 ? 0.473 3.555 1.151 1.00 92.69 78 LEU A C 1
ATOM 683 O O . LEU A 1 78 ? 1.121 2.585 1.554 1.00 92.69 78 LEU A O 1
ATOM 687 N N . SER A 1 79 ? -0.118 4.424 1.960 1.00 92.06 79 SER A N 1
ATOM 688 C CA . SER A 1 79 ? -0.186 4.280 3.406 1.00 92.06 79 SER A CA 1
ATOM 689 C C . SER A 1 79 ? -1.641 4.374 3.865 1.00 92.06 79 SER A C 1
ATOM 691 O O . SER A 1 79 ? -2.399 5.234 3.422 1.00 92.06 79 SER A O 1
ATOM 693 N N . CYS A 1 80 ? -2.040 3.472 4.761 1.00 91.88 80 CYS A N 1
ATOM 694 C CA . CYS A 1 80 ? -3.305 3.562 5.484 1.00 91.88 80 CYS A CA 1
ATOM 695 C C . CYS A 1 80 ? -3.041 4.314 6.791 1.00 91.88 80 CYS A C 1
ATOM 697 O O . CYS A 1 80 ? -2.784 3.704 7.824 1.00 91.88 80 CYS A O 1
ATOM 699 N N . GLU A 1 81 ? -2.988 5.643 6.715 1.00 85.69 81 GLU A N 1
ATOM 700 C CA . GLU A 1 81 ? -2.660 6.508 7.854 1.00 85.69 81 GLU A CA 1
ATOM 701 C C . GLU A 1 81 ? -3.891 6.807 8.718 1.00 85.69 81 GLU A C 1
ATOM 703 O O . GLU A 1 81 ? -5.003 7.003 8.223 1.00 85.69 81 GLU A O 1
ATOM 708 N N . ARG A 1 82 ? -3.684 6.892 10.036 1.00 82.38 82 ARG A N 1
ATOM 709 C CA . ARG A 1 82 ? -4.697 7.410 10.964 1.00 82.38 82 ARG A CA 1
ATOM 710 C C . ARG A 1 82 ? -4.902 8.901 10.720 1.00 82.38 82 ARG A C 1
ATOM 712 O O . ARG A 1 82 ? -3.951 9.621 10.428 1.00 82.38 82 ARG A O 1
ATOM 719 N N . LYS A 1 83 ? -6.135 9.377 10.923 1.00 72.38 83 LYS A N 1
ATOM 720 C CA . LYS A 1 83 ? -6.549 10.744 10.568 1.00 72.38 83 LYS A CA 1
ATOM 721 C C . LYS A 1 83 ? -5.716 11.868 11.227 1.00 72.38 83 LYS A C 1
ATOM 723 O O . LYS A 1 83 ? -5.765 12.961 10.690 1.00 72.38 83 LYS A O 1
ATOM 728 N N . TYR A 1 84 ? -4.913 11.648 12.289 1.00 67.06 84 TYR A N 1
ATOM 729 C CA . TYR A 1 84 ? -4.017 12.666 12.906 1.00 67.06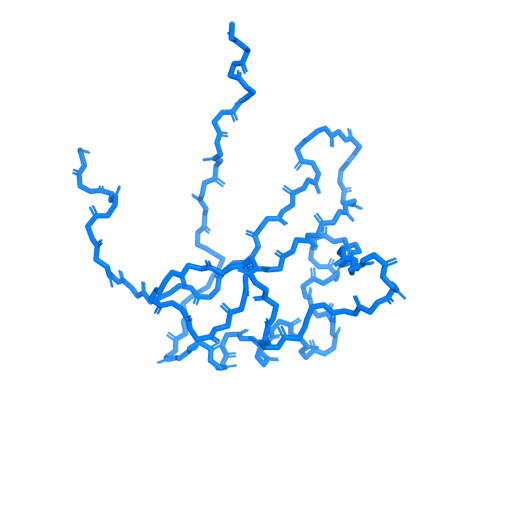 84 TYR A CA 1
ATOM 730 C C . TYR A 1 84 ? -2.855 12.048 13.733 1.00 67.06 84 TYR A C 1
ATOM 732 O O . TYR A 1 84 ? -3.066 10.950 14.257 1.00 67.06 84 TYR A O 1
ATOM 740 N N . PRO A 1 85 ? -1.657 12.701 13.880 1.00 49.72 85 PRO A N 1
ATOM 741 C CA . PRO A 1 85 ? -1.488 14.080 14.394 1.00 49.72 85 PRO A CA 1
ATOM 742 C C . PRO A 1 85 ? -0.431 15.000 13.701 1.00 49.72 85 PRO A C 1
ATOM 744 O O . PRO A 1 85 ? 0.746 14.681 13.612 1.00 49.72 85 PRO A O 1
ATOM 747 N N . LYS A 1 86 ? -0.837 16.234 13.344 1.00 48.81 86 LYS A N 1
ATOM 748 C CA . LYS A 1 86 ? 0.005 17.458 13.201 1.00 48.81 86 LYS A CA 1
ATOM 749 C C . LYS A 1 86 ? 1.077 17.605 12.086 1.00 48.81 86 LYS A C 1
ATOM 751 O O . LYS A 1 86 ? 1.946 18.451 12.251 1.00 48.81 86 LYS A O 1
ATOM 756 N N . ILE A 1 87 ? 1.035 16.927 10.935 1.00 55.53 87 ILE A N 1
ATOM 757 C CA . ILE A 1 87 ? 2.049 17.187 9.866 1.00 55.53 87 ILE A CA 1
ATOM 758 C C . ILE A 1 87 ? 1.593 18.234 8.819 1.00 55.53 87 ILE A C 1
ATOM 760 O O . ILE A 1 87 ? 2.403 18.702 8.027 1.00 55.53 87 ILE A O 1
ATOM 764 N N . PHE A 1 88 ? 0.330 18.682 8.842 1.00 48.44 88 PHE A N 1
ATOM 765 C CA . PHE A 1 88 ? -0.217 19.577 7.800 1.00 48.44 88 PHE A CA 1
ATOM 766 C C . PHE A 1 88 ? -0.794 20.912 8.286 1.00 48.44 88 PHE A C 1
ATOM 768 O O . PHE A 1 88 ? -1.446 21.594 7.504 1.00 48.44 88 PHE A O 1
ATOM 775 N N . ASN A 1 89 ? -0.551 21.323 9.534 1.00 38.09 89 ASN A N 1
ATOM 776 C CA . ASN A 1 89 ? -0.850 22.703 9.926 1.00 38.09 89 ASN A CA 1
ATOM 777 C C . ASN A 1 89 ? 0.369 23.580 9.628 1.00 38.09 89 ASN A C 1
ATOM 779 O O . ASN A 1 89 ? 1.225 23.743 10.496 1.00 38.09 89 ASN A O 1
ATOM 783 N N . ASN A 1 90 ? 0.424 24.111 8.409 1.00 39.28 90 ASN A N 1
ATOM 784 C CA . ASN A 1 90 ? 1.143 25.338 8.077 1.00 39.28 90 ASN A CA 1
ATOM 785 C C . ASN A 1 90 ? 0.195 26.246 7.299 1.00 39.28 90 ASN A C 1
ATOM 787 O O . ASN A 1 90 ? -0.359 25.754 6.290 1.00 39.28 90 ASN A O 1
#

Radius of gyration: 13.91 Å; chains: 1; bounding box: 35×37×33 Å